Protein AF-A0AAW9ZY59-F1 (afdb_monomer_lite)

Organism: NCBI:txid453602

InterPro domains:
  IPR046696 Domain of unknown function DUF6566 [PF20204] (36-105)

pLDDT: mean 78.09, std 19.25, range [34.34, 97.38]

Radius of gyration: 25.87 Å; chains: 1; bounding box: 31×52×93 Å

Secondary structure (DSSP, 8-state):
-----------------HHHHHHHHHHHHT-EEEEEEEEETTEEEEEEEEESSTTSPEEE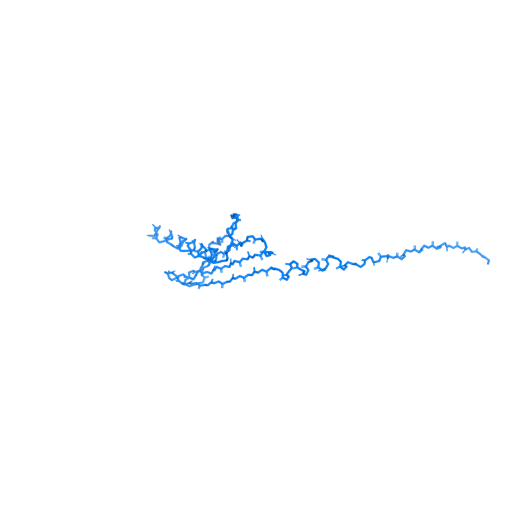EEEEEETTSPBPPPEEEEEEEESSHHHHHHHHHHHHHHHHHHHHH--

Structure (mmCIF, N/CA/C/O backbone):
data_AF-A0AAW9ZY59-F1
#
_entry.id   AF-A0AAW9ZY59-F1
#
loop_
_atom_site.group_PDB
_atom_site.id
_atom_site.type_symbol
_atom_site.label_atom_id
_atom_site.label_alt_id
_atom_site.label_comp_id
_atom_site.label_asym_id
_atom_site.label_entity_id
_atom_site.label_seq_id
_atom_site.pdbx_PDB_ins_code
_atom_site.Cartn_x
_atom_site.Cartn_y
_atom_site.Cartn_z
_atom_site.occupancy
_atom_site.B_iso_or_equiv
_atom_site.auth_seq_id
_atom_site.auth_comp_id
_atom_site.auth_asym_id
_atom_site.auth_atom_id
_atom_site.pdbx_PDB_model_num
ATOM 1 N N . MET A 1 1 ? 0.109 42.398 -70.282 1.00 34.34 1 MET A N 1
ATOM 2 C CA . MET A 1 1 ? 1.547 42.062 -70.372 1.00 34.34 1 MET A CA 1
ATOM 3 C C . MET A 1 1 ? 2.138 42.061 -68.968 1.00 34.34 1 MET A C 1
ATOM 5 O O . MET A 1 1 ? 1.945 43.038 -68.270 1.00 34.34 1 MET A O 1
ATOM 9 N N . LYS A 1 2 ? 2.764 40.934 -68.594 1.00 40.47 2 LYS A N 1
ATOM 10 C CA . LYS A 1 2 ? 3.682 40.638 -67.470 1.00 40.47 2 LYS A CA 1
ATOM 11 C C . LYS A 1 2 ? 3.607 41.459 -66.165 1.00 40.47 2 LYS A C 1
ATOM 13 O O . LYS A 1 2 ? 3.937 42.636 -66.153 1.00 40.47 2 LYS A O 1
ATOM 18 N N . SER A 1 3 ? 3.456 40.750 -65.042 1.00 36.22 3 SER A N 1
ATOM 19 C CA . SER A 1 3 ? 4.503 40.689 -64.004 1.00 36.22 3 SER A CA 1
ATOM 20 C C . SER A 1 3 ? 4.359 39.417 -63.167 1.00 36.22 3 SER A C 1
ATOM 22 O O . SER A 1 3 ? 3.270 39.059 -62.730 1.00 36.22 3 SER A O 1
ATOM 24 N N . ALA A 1 4 ? 5.478 38.705 -63.049 1.00 48.59 4 ALA A N 1
ATOM 25 C CA . ALA A 1 4 ? 5.642 37.427 -62.380 1.00 48.59 4 ALA A CA 1
ATOM 26 C C . ALA A 1 4 ? 5.895 37.628 -60.880 1.00 48.59 4 ALA A C 1
ATOM 28 O O . ALA A 1 4 ? 6.613 38.550 -60.501 1.00 48.59 4 ALA A O 1
ATOM 29 N N . LEU A 1 5 ? 5.372 36.726 -60.050 1.00 42.25 5 LEU A N 1
ATOM 30 C CA . LEU A 1 5 ? 5.778 36.577 -58.655 1.00 42.25 5 LEU A CA 1
ATOM 31 C C . LEU A 1 5 ? 6.026 35.099 -58.364 1.00 42.25 5 LEU A C 1
ATOM 33 O O . LEU A 1 5 ? 5.301 34.215 -58.818 1.00 42.25 5 LEU A O 1
ATOM 37 N N . LEU A 1 6 ? 7.156 34.889 -57.701 1.00 38.50 6 LEU A N 1
ATOM 38 C CA . LEU A 1 6 ? 7.926 33.664 -57.637 1.00 38.50 6 LEU A CA 1
ATOM 39 C C . LEU A 1 6 ? 7.275 32.568 -56.790 1.00 38.50 6 LEU A C 1
ATOM 41 O O . LEU A 1 6 ? 6.566 32.815 -55.818 1.00 38.50 6 LEU A O 1
ATOM 45 N N . GLN A 1 7 ? 7.650 31.343 -57.152 1.00 47.19 7 GLN A N 1
ATOM 46 C CA . GLN A 1 7 ? 7.558 30.121 -56.366 1.00 47.19 7 GLN A CA 1
ATOM 47 C C . GLN A 1 7 ? 8.020 30.321 -54.912 1.00 47.19 7 GLN A C 1
ATOM 49 O O . GLN A 1 7 ? 9.104 30.844 -54.660 1.00 47.19 7 GLN A O 1
ATOM 54 N N . SER A 1 8 ? 7.275 29.758 -53.962 1.00 35.56 8 SER A N 1
ATOM 55 C CA . SER A 1 8 ? 7.872 29.254 -52.725 1.00 35.56 8 SER A CA 1
ATOM 56 C C . SER A 1 8 ? 7.196 27.949 -52.333 1.00 35.56 8 SER A C 1
ATOM 58 O O . SER A 1 8 ? 6.163 27.903 -51.669 1.00 35.56 8 SER A O 1
ATOM 60 N N . SER A 1 9 ? 7.792 26.864 -52.813 1.00 51.44 9 SER A N 1
ATOM 61 C CA . SER A 1 9 ? 7.542 25.513 -52.342 1.00 51.44 9 SER A CA 1
ATOM 62 C C . SER A 1 9 ? 8.073 25.388 -50.915 1.00 51.44 9 SER A C 1
ATOM 64 O O . SER A 1 9 ? 9.281 25.439 -50.693 1.00 51.44 9 SER A O 1
ATOM 66 N N . ARG A 1 10 ? 7.192 25.153 -49.945 1.00 44.25 10 ARG A N 1
ATOM 67 C CA . ARG A 1 10 ? 7.565 24.50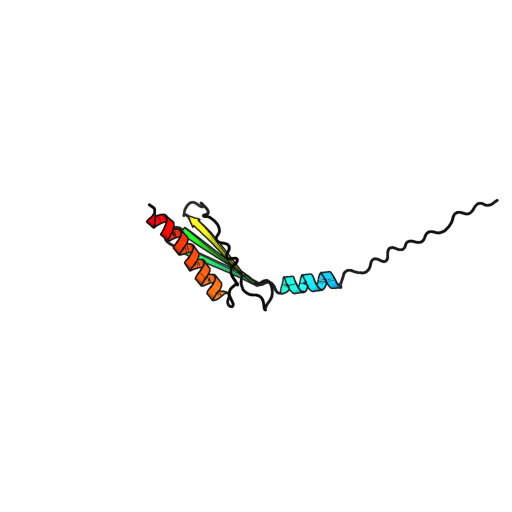7 -48.681 1.00 44.25 10 ARG A CA 1
ATOM 68 C C . ARG A 1 10 ? 6.627 23.337 -48.444 1.00 44.25 10 ARG A C 1
ATOM 70 O O . ARG A 1 10 ? 5.645 23.431 -47.719 1.00 44.25 10 ARG A O 1
ATOM 77 N N . GLY A 1 11 ? 6.958 22.222 -49.093 1.00 39.41 11 GLY A N 1
ATOM 78 C CA . GLY A 1 11 ? 6.520 20.914 -48.634 1.00 39.41 11 GLY A CA 1
ATOM 79 C C . GLY A 1 11 ? 7.105 20.694 -47.244 1.00 39.41 11 GLY A C 1
ATOM 80 O O . GLY A 1 11 ? 8.316 20.548 -47.091 1.00 39.41 11 GLY A O 1
ATOM 81 N N . VAL A 1 12 ? 6.247 20.733 -46.228 1.00 45.72 12 VAL A N 1
ATOM 82 C CA . VAL A 1 12 ? 6.581 20.264 -44.887 1.00 45.72 12 VAL A CA 1
ATOM 83 C C . VAL A 1 12 ? 6.792 18.760 -45.014 1.00 45.72 12 VAL A C 1
ATOM 85 O O . VAL A 1 12 ? 5.838 17.995 -45.133 1.00 45.72 12 VAL A O 1
ATOM 88 N N . LEU A 1 13 ? 8.058 18.343 -45.049 1.00 39.34 13 LEU A N 1
ATOM 89 C CA . LEU A 1 13 ? 8.457 16.958 -44.837 1.00 39.34 13 LEU A CA 1
ATOM 90 C C . LEU A 1 13 ? 8.032 16.582 -43.415 1.00 39.34 13 LEU A C 1
ATOM 92 O O . LEU A 1 13 ? 8.763 16.787 -42.448 1.00 39.34 13 LEU A O 1
ATOM 96 N N . ALA A 1 14 ? 6.810 16.071 -43.290 1.00 46.66 14 ALA A N 1
ATOM 97 C CA . ALA A 1 14 ? 6.368 15.345 -42.118 1.00 46.66 14 ALA A CA 1
ATOM 98 C C . ALA A 1 14 ? 7.208 14.066 -42.041 1.00 46.66 14 ALA A C 1
ATOM 100 O O . ALA A 1 14 ? 6.897 13.051 -42.661 1.00 46.66 14 ALA A O 1
ATOM 101 N N . VAL A 1 15 ? 8.324 14.144 -41.318 1.00 52.59 15 VAL A N 1
ATOM 102 C CA . VAL A 1 15 ? 9.093 12.969 -40.919 1.00 52.59 15 VAL A CA 1
ATOM 103 C C . VAL A 1 15 ? 8.162 12.113 -40.050 1.00 52.59 15 VAL A C 1
ATOM 105 O O . VAL A 1 15 ? 7.655 12.611 -39.042 1.00 52.59 15 VAL A O 1
ATOM 108 N N . PRO A 1 16 ? 7.865 10.856 -40.413 1.00 45.50 16 PRO A N 1
ATOM 109 C CA . PRO A 1 16 ? 6.938 10.054 -39.632 1.00 45.50 16 PRO A CA 1
ATOM 110 C C . PRO A 1 16 ? 7.588 9.638 -38.302 1.00 45.50 16 PRO A C 1
ATOM 112 O O . PRO A 1 16 ? 8.521 8.836 -38.278 1.00 45.50 16 PRO A O 1
ATOM 115 N N . SER A 1 17 ? 7.052 10.149 -37.186 1.00 54.12 17 SER A N 1
ATOM 116 C CA . SER A 1 17 ? 7.362 9.800 -35.782 1.00 54.12 17 SER A CA 1
ATOM 117 C C . SER A 1 17 ? 7.010 8.349 -35.407 1.00 54.12 17 SER A C 1
ATOM 119 O O . SER A 1 17 ? 6.349 8.090 -34.405 1.00 54.12 17 SER A O 1
ATOM 121 N N . LYS A 1 18 ? 7.413 7.360 -36.209 1.00 53.94 18 LYS A N 1
ATOM 122 C CA . LYS A 1 18 ? 7.161 5.936 -35.922 1.00 53.94 18 LYS A CA 1
ATOM 123 C C . LYS A 1 18 ? 8.103 5.387 -34.843 1.00 53.94 18 LYS A C 1
ATOM 125 O O . LYS A 1 18 ? 7.712 4.502 -34.089 1.00 53.94 18 LYS A O 1
ATOM 130 N N . LEU A 1 19 ? 9.316 5.935 -34.733 1.00 54.12 19 LEU A N 1
ATOM 131 C CA . LEU A 1 19 ? 10.352 5.433 -33.823 1.00 54.12 19 LEU A CA 1
ATOM 132 C C . LEU A 1 19 ? 10.077 5.784 -32.347 1.00 54.12 19 LEU A C 1
ATOM 134 O O . LEU A 1 19 ? 10.304 4.969 -31.455 1.00 54.12 19 LEU A O 1
ATOM 138 N N . THR A 1 20 ? 9.556 6.983 -32.081 1.00 56.28 20 THR A N 1
ATOM 139 C CA . THR A 1 20 ? 9.212 7.452 -30.728 1.00 56.28 20 THR A CA 1
ATOM 140 C C . THR A 1 20 ? 7.954 6.776 -30.189 1.00 56.28 20 THR A C 1
ATOM 142 O O . THR A 1 20 ? 7.884 6.467 -29.000 1.00 56.28 20 THR A O 1
ATOM 145 N N . ASP A 1 21 ? 6.986 6.495 -31.063 1.00 59.78 21 ASP A N 1
ATOM 146 C CA . ASP A 1 21 ? 5.737 5.820 -30.709 1.00 59.78 21 ASP A CA 1
ATOM 147 C C . ASP A 1 21 ? 5.974 4.346 -30.342 1.00 59.78 21 ASP A C 1
ATOM 149 O O . ASP A 1 21 ? 5.520 3.892 -29.293 1.00 59.78 21 ASP A O 1
ATOM 153 N N . ALA A 1 22 ? 6.794 3.631 -31.124 1.00 58.88 22 ALA A N 1
ATOM 154 C CA . ALA A 1 22 ? 7.154 2.242 -30.845 1.00 58.88 22 ALA A CA 1
ATOM 155 C C . ALA A 1 22 ? 7.917 2.091 -29.520 1.00 58.88 22 ALA A C 1
ATOM 157 O O . ALA A 1 22 ? 7.557 1.248 -28.707 1.00 58.88 22 ALA A O 1
ATOM 158 N N . ARG A 1 23 ? 8.915 2.946 -29.250 1.00 57.41 23 ARG A N 1
ATOM 159 C CA . ARG A 1 23 ? 9.691 2.905 -27.995 1.00 57.41 23 ARG A CA 1
ATOM 160 C C . ARG A 1 23 ? 8.846 3.254 -26.768 1.00 57.41 23 ARG A C 1
ATOM 162 O O . ARG A 1 23 ? 9.040 2.685 -25.698 1.00 57.41 23 ARG A O 1
ATOM 169 N N . THR A 1 24 ? 7.905 4.185 -26.920 1.00 61.12 24 THR A N 1
ATOM 170 C CA . THR A 1 24 ? 6.961 4.544 -25.852 1.00 61.12 24 THR A CA 1
ATOM 171 C C . THR A 1 24 ? 5.975 3.409 -25.599 1.00 61.12 24 THR A C 1
ATOM 173 O O . THR A 1 24 ? 5.733 3.071 -24.443 1.00 61.12 24 THR A O 1
ATOM 176 N N . ARG A 1 25 ? 5.460 2.772 -26.660 1.00 61.03 25 ARG A N 1
ATOM 177 C CA . ARG A 1 25 ? 4.631 1.564 -26.558 1.00 61.03 25 ARG A CA 1
ATOM 178 C C . ARG A 1 25 ? 5.373 0.423 -25.878 1.00 61.03 25 ARG A C 1
ATOM 180 O O . ARG A 1 25 ? 4.832 -0.142 -24.941 1.00 61.03 25 ARG A O 1
ATOM 187 N N . ASP A 1 26 ? 6.597 0.128 -26.293 1.00 60.78 26 ASP A N 1
ATOM 188 C CA . ASP A 1 26 ? 7.404 -0.970 -25.751 1.00 60.78 26 ASP A CA 1
ATOM 189 C C . ASP A 1 26 ? 7.694 -0.777 -24.251 1.00 60.78 26 ASP A C 1
ATOM 191 O O . ASP A 1 26 ? 7.500 -1.677 -23.429 1.00 60.78 26 ASP A O 1
ATOM 195 N N . ARG A 1 27 ? 8.004 0.465 -23.857 1.00 60.00 27 ARG A N 1
ATOM 196 C CA . ARG A 1 27 ? 8.154 0.854 -22.449 1.00 60.00 27 ARG A CA 1
ATOM 197 C C . ARG A 1 27 ? 6.841 0.757 -21.664 1.00 60.00 27 ARG A C 1
ATOM 199 O O . ARG A 1 27 ? 6.861 0.378 -20.498 1.00 60.00 27 ARG A O 1
ATOM 206 N N . LEU A 1 28 ? 5.703 1.090 -22.276 1.00 60.75 28 LEU A N 1
ATOM 207 C CA . LEU A 1 28 ? 4.388 0.969 -21.638 1.00 60.75 28 LEU A CA 1
ATOM 208 C C . LEU A 1 28 ? 3.982 -0.502 -21.453 1.00 60.75 28 LEU A C 1
ATOM 210 O O . LEU A 1 28 ? 3.479 -0.857 -20.392 1.00 60.75 28 LEU A O 1
ATOM 214 N N . MET A 1 29 ? 4.251 -1.353 -22.450 1.00 67.88 29 MET A N 1
ATOM 215 C CA . MET A 1 29 ? 3.981 -2.799 -22.415 1.00 67.88 29 MET A CA 1
ATOM 216 C C . MET A 1 29 ? 4.852 -3.541 -21.392 1.00 67.88 29 MET A C 1
ATOM 218 O O . MET A 1 29 ? 4.516 -4.645 -20.976 1.00 67.88 29 MET A O 1
ATOM 222 N N . SER A 1 30 ? 5.950 -2.920 -20.961 1.00 80.31 30 SER A N 1
ATOM 223 C CA . SER A 1 30 ? 6.889 -3.481 -19.990 1.00 80.31 30 SER A CA 1
ATOM 224 C C . SER A 1 30 ? 6.586 -3.114 -18.534 1.00 80.31 30 SER A C 1
ATOM 226 O O . SER A 1 30 ? 7.160 -3.713 -17.619 1.00 80.31 30 SER A O 1
ATOM 228 N N . ARG A 1 31 ? 5.702 -2.133 -18.294 1.00 87.50 31 ARG A N 1
ATOM 229 C CA . ARG A 1 31 ? 5.348 -1.711 -16.935 1.00 87.50 31 ARG A CA 1
ATOM 230 C C . ARG A 1 31 ? 4.540 -2.805 -16.247 1.00 87.50 31 ARG A C 1
ATOM 232 O O . ARG A 1 31 ? 3.544 -3.291 -16.774 1.00 87.50 31 ARG A O 1
ATOM 239 N N . GLN A 1 32 ? 4.931 -3.135 -15.024 1.00 92.12 32 GLN A N 1
ATOM 240 C CA . GLN A 1 32 ? 4.219 -4.083 -14.179 1.00 92.12 32 GLN A CA 1
ATOM 241 C C . GLN A 1 32 ? 3.725 -3.385 -12.918 1.00 92.12 32 GLN A C 1
ATOM 243 O O . GLN A 1 32 ? 4.396 -2.519 -12.366 1.00 92.12 32 GLN A O 1
ATOM 248 N N . SER A 1 33 ? 2.534 -3.762 -12.465 1.00 92.81 33 SER A N 1
ATOM 249 C CA . SER A 1 33 ? 1.958 -3.291 -11.209 1.00 92.81 33 SER A CA 1
ATOM 250 C C . SER A 1 33 ? 1.339 -4.466 -10.465 1.00 92.81 33 SER A C 1
ATOM 252 O O . SER A 1 33 ? 0.794 -5.384 -11.088 1.00 92.81 33 SER A O 1
ATOM 254 N N . ARG A 1 34 ? 1.447 -4.450 -9.138 1.00 95.38 34 ARG A N 1
ATOM 255 C CA . ARG A 1 34 ? 0.723 -5.343 -8.233 1.00 95.38 34 ARG A CA 1
ATOM 256 C C . ARG A 1 34 ? 0.080 -4.515 -7.134 1.00 95.38 34 ARG A C 1
ATOM 258 O O . ARG A 1 34 ? 0.565 -3.437 -6.788 1.00 95.38 34 ARG A O 1
ATOM 265 N N . PHE A 1 35 ? -1.035 -5.020 -6.634 1.00 95.31 35 PHE A N 1
ATOM 266 C CA . PHE A 1 35 ? -1.828 -4.361 -5.619 1.00 95.31 35 PHE A CA 1
ATOM 267 C C . PHE A 1 35 ? -2.327 -5.405 -4.633 1.00 95.31 35 PHE A C 1
ATOM 269 O O . PHE A 1 35 ? -2.925 -6.396 -5.049 1.00 95.31 35 PHE A O 1
ATOM 276 N N . GLU A 1 36 ? -2.091 -5.163 -3.350 1.00 97.38 36 GLU A N 1
ATOM 277 C CA . GLU A 1 36 ? -2.592 -6.003 -2.270 1.00 97.38 36 GLU A CA 1
ATOM 278 C C . GLU A 1 36 ? -3.195 -5.146 -1.162 1.00 97.38 36 GLU A C 1
ATOM 280 O O . GLU A 1 36 ? -2.884 -3.965 -1.000 1.00 97.38 36 GLU A O 1
ATOM 285 N N . THR A 1 37 ? -4.122 -5.730 -0.412 1.00 96.12 37 THR A N 1
ATOM 286 C CA . THR A 1 37 ? -4.822 -5.051 0.677 1.00 96.12 37 THR A CA 1
ATOM 287 C C . THR A 1 37 ? -4.948 -5.989 1.861 1.00 96.12 37 THR A C 1
ATOM 289 O O . THR A 1 37 ? -5.169 -7.185 1.686 1.00 96.12 37 THR A O 1
ATOM 292 N N . THR A 1 38 ? -4.809 -5.443 3.064 1.00 95.62 38 THR A N 1
ATOM 293 C CA . THR A 1 38 ? -5.054 -6.167 4.311 1.00 95.62 38 THR A CA 1
ATOM 294 C C . THR A 1 38 ? -5.718 -5.259 5.336 1.00 95.62 38 THR A C 1
ATOM 296 O O . THR A 1 38 ? -5.690 -4.035 5.203 1.00 95.62 38 THR A O 1
ATOM 299 N N . THR A 1 39 ? -6.291 -5.853 6.376 1.00 94.69 39 THR A N 1
ATOM 300 C CA . THR A 1 39 ? -6.874 -5.130 7.509 1.00 94.69 39 THR A CA 1
ATOM 301 C C . THR A 1 39 ? -6.040 -5.385 8.762 1.00 94.69 39 THR A C 1
ATOM 303 O O . THR A 1 39 ? -5.648 -6.518 9.035 1.00 94.69 39 THR A O 1
ATOM 306 N N . TYR A 1 40 ? -5.766 -4.338 9.538 1.00 94.88 40 TYR A N 1
ATOM 307 C CA . TYR A 1 40 ? -5.037 -4.408 10.802 1.00 94.88 40 TYR A CA 1
ATOM 308 C C . TYR A 1 40 ? -5.563 -3.357 11.784 1.00 94.88 40 TYR A C 1
ATOM 310 O O . TYR A 1 40 ? -5.569 -2.176 11.456 1.00 94.88 40 TYR A O 1
ATOM 318 N N . ARG A 1 41 ? -5.989 -3.784 12.985 1.00 92.00 41 ARG A N 1
ATOM 319 C CA . ARG A 1 41 ? -6.517 -2.916 14.062 1.00 92.00 41 ARG A CA 1
ATOM 320 C C . ARG A 1 41 ? -7.503 -1.862 13.556 1.00 92.00 41 ARG A C 1
ATOM 322 O O . ARG A 1 41 ? -7.274 -0.671 13.739 1.00 92.00 41 ARG A O 1
ATOM 329 N N . ASP A 1 42 ? -8.551 -2.294 12.860 1.00 90.81 42 ASP A N 1
ATOM 330 C CA . ASP A 1 42 ? -9.573 -1.386 12.325 1.00 90.81 42 ASP A CA 1
ATOM 331 C C . ASP A 1 42 ? -9.040 -0.355 11.316 1.00 90.81 42 ASP A C 1
ATOM 333 O O . ASP A 1 42 ? -9.613 0.714 11.113 1.00 90.81 42 ASP A O 1
ATOM 337 N N . HIS A 1 43 ? -7.938 -0.687 10.646 1.00 92.31 43 HIS A N 1
ATOM 338 C CA . HIS A 1 43 ? -7.417 0.063 9.515 1.00 92.31 43 HIS A CA 1
ATOM 339 C C . HIS A 1 43 ? -7.256 -0.854 8.311 1.00 92.31 43 HIS A C 1
ATOM 341 O O . HIS A 1 43 ? -6.848 -2.007 8.430 1.00 92.31 43 HIS A O 1
ATOM 347 N N . GLU A 1 44 ? -7.535 -0.329 7.129 1.00 95.12 44 GLU A N 1
ATOM 348 C CA . GLU A 1 44 ? -7.193 -0.957 5.865 1.00 95.12 44 GLU A CA 1
ATOM 349 C C . GLU A 1 44 ? -5.833 -0.433 5.395 1.00 95.12 44 GLU A C 1
ATOM 351 O O . GLU A 1 44 ? -5.604 0.775 5.331 1.00 95.12 44 GLU A O 1
ATOM 356 N N . ILE A 1 45 ? -4.928 -1.343 5.049 1.00 95.19 45 ILE A N 1
ATOM 357 C CA . ILE A 1 45 ? -3.625 -1.039 4.462 1.00 95.19 45 ILE A CA 1
ATOM 358 C C . ILE A 1 45 ? -3.669 -1.499 3.012 1.00 95.19 45 ILE A C 1
ATOM 360 O O . ILE A 1 45 ? -3.820 -2.690 2.737 1.00 95.19 45 ILE A O 1
ATOM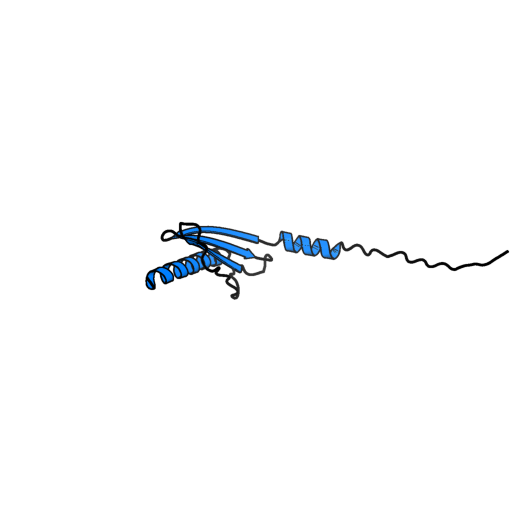 364 N N . ARG A 1 46 ? -3.505 -0.560 2.085 1.00 95.81 46 ARG A N 1
ATOM 365 C CA . ARG A 1 46 ? -3.411 -0.807 0.648 1.00 95.81 46 ARG A CA 1
ATOM 366 C C . ARG A 1 46 ? -1.975 -0.610 0.205 1.00 95.81 46 ARG A C 1
ATOM 368 O O . ARG A 1 46 ? -1.413 0.468 0.387 1.00 95.81 46 ARG A O 1
ATOM 375 N N . VAL A 1 47 ? -1.401 -1.634 -0.408 1.00 95.69 47 VAL A N 1
ATOM 376 C CA . VAL A 1 47 ? -0.037 -1.605 -0.918 1.00 95.69 47 VAL A CA 1
ATOM 377 C C . VAL A 1 47 ? -0.071 -1.715 -2.429 1.00 95.69 47 VAL A C 1
ATOM 379 O O . VAL A 1 47 ? -0.595 -2.677 -2.990 1.00 95.69 47 VAL A O 1
ATOM 382 N N . ARG A 1 48 ? 0.513 -0.725 -3.098 1.00 95.50 48 ARG A N 1
ATOM 383 C CA . ARG A 1 48 ? 0.725 -0.731 -4.539 1.00 95.50 48 ARG A CA 1
ATOM 384 C C . ARG A 1 48 ? 2.213 -0.781 -4.806 1.00 95.50 48 ARG A C 1
ATOM 386 O O . ARG A 1 48 ? 2.960 0.048 -4.297 1.00 95.50 48 ARG A O 1
ATOM 393 N N . VAL A 1 49 ? 2.618 -1.712 -5.657 1.00 94.56 49 VAL A N 1
ATOM 394 C CA . VAL A 1 49 ? 3.992 -1.779 -6.141 1.00 94.56 49 VAL A CA 1
ATOM 395 C C . VAL A 1 49 ? 4.016 -1.687 -7.653 1.00 94.56 49 VAL A C 1
ATOM 397 O O . VAL A 1 49 ? 3.135 -2.211 -8.346 1.00 94.56 49 VAL A O 1
ATOM 400 N N . GLU A 1 50 ? 5.007 -0.979 -8.172 1.00 93.19 50 GLU A N 1
ATOM 401 C CA . GLU A 1 50 ? 5.174 -0.760 -9.601 1.00 93.19 50 GLU A CA 1
ATOM 402 C C . GLU A 1 50 ? 6.607 -1.005 -10.033 1.00 93.19 50 GLU A C 1
ATOM 404 O O . GLU A 1 50 ? 7.550 -0.665 -9.337 1.00 93.19 50 GLU A O 1
ATOM 409 N N . ARG A 1 51 ? 6.773 -1.530 -11.239 1.00 91.62 51 ARG A N 1
ATOM 410 C CA . ARG A 1 51 ? 8.064 -1.664 -11.894 1.00 91.62 51 ARG A CA 1
ATOM 411 C C . ARG A 1 51 ? 7.956 -1.118 -13.309 1.00 91.62 51 ARG A C 1
ATOM 413 O O . ARG A 1 51 ? 7.109 -1.552 -14.086 1.00 91.62 51 ARG A O 1
ATOM 420 N N . ALA A 1 52 ? 8.797 -0.143 -13.644 1.00 88.00 52 ALA A N 1
ATOM 421 C CA . ALA A 1 52 ? 8.696 0.593 -14.906 1.00 88.00 52 ALA A CA 1
ATOM 422 C C . ALA A 1 52 ? 9.235 -0.173 -16.133 1.00 88.00 52 ALA A C 1
ATOM 424 O O . ALA A 1 52 ? 8.859 0.168 -17.253 1.00 88.00 52 ALA A O 1
ATOM 425 N N . ALA A 1 53 ? 10.109 -1.161 -15.926 1.00 87.06 53 ALA A N 1
ATOM 426 C CA . ALA A 1 53 ? 10.725 -2.010 -16.951 1.00 87.06 53 ALA A CA 1
ATOM 427 C C . ALA A 1 53 ? 11.181 -3.346 -16.323 1.00 87.06 53 ALA A C 1
ATOM 429 O O . ALA A 1 53 ? 11.338 -3.393 -15.105 1.00 87.06 53 ALA A O 1
ATOM 430 N N . PRO A 1 54 ? 11.401 -4.435 -17.082 1.00 84.38 54 PRO A N 1
ATOM 431 C CA . PRO A 1 54 ? 11.623 -5.772 -16.517 1.00 84.38 54 PRO A CA 1
ATOM 432 C C . PRO A 1 54 ? 12.904 -5.902 -15.678 1.00 84.38 54 PRO A C 1
ATOM 434 O O . PRO A 1 54 ? 12.993 -6.801 -14.849 1.00 84.38 54 PRO A O 1
ATOM 437 N N . ASP A 1 55 ? 13.861 -5.006 -15.891 1.00 86.12 55 ASP A N 1
ATOM 438 C CA . ASP A 1 55 ? 15.160 -4.885 -15.224 1.00 86.12 55 ASP A CA 1
ATOM 439 C C . ASP A 1 55 ? 15.199 -3.778 -14.153 1.00 86.12 55 ASP A C 1
ATOM 441 O O . ASP A 1 55 ? 16.207 -3.610 -13.473 1.00 86.12 55 ASP A O 1
ATOM 445 N N . ALA A 1 56 ? 14.113 -3.016 -13.987 1.00 88.38 56 ALA A N 1
ATOM 446 C CA . ALA A 1 56 ? 14.009 -1.994 -12.953 1.00 88.38 56 ALA A CA 1
ATOM 447 C C . ALA A 1 56 ? 13.589 -2.596 -11.604 1.00 88.38 56 ALA A C 1
ATOM 449 O O . ALA A 1 56 ? 12.879 -3.600 -11.547 1.00 88.38 56 ALA A O 1
ATOM 450 N N . ASN A 1 57 ? 13.943 -1.926 -10.512 1.00 91.81 57 ASN A N 1
ATOM 451 C CA . ASN A 1 57 ? 13.436 -2.286 -9.192 1.00 91.81 57 ASN A CA 1
ATOM 452 C C . ASN A 1 57 ? 11.953 -1.913 -9.040 1.00 91.81 57 ASN A C 1
ATOM 454 O O . ASN A 1 57 ? 11.438 -1.006 -9.706 1.00 91.81 57 ASN A O 1
ATOM 458 N N . TRP A 1 58 ? 11.271 -2.614 -8.139 1.00 92.62 58 TRP A N 1
ATOM 459 C CA . TRP A 1 58 ? 9.912 -2.303 -7.725 1.00 92.62 58 TRP A CA 1
ATOM 460 C C . TRP A 1 58 ? 9.902 -1.097 -6.786 1.00 92.62 58 TRP A C 1
ATOM 462 O O . TRP A 1 58 ? 10.637 -1.051 -5.800 1.00 92.62 58 TRP A O 1
ATOM 472 N N . THR A 1 59 ? 9.045 -0.126 -7.076 1.00 91.94 59 THR A N 1
ATOM 473 C CA . THR A 1 59 ? 8.721 0.999 -6.200 1.00 91.94 59 THR A CA 1
ATOM 474 C C . THR A 1 59 ? 7.453 0.698 -5.415 1.00 91.94 59 THR A C 1
ATOM 476 O O . THR A 1 59 ? 6.624 -0.103 -5.850 1.00 91.94 59 THR A O 1
ATOM 479 N N . LEU A 1 60 ? 7.304 1.336 -4.256 1.00 92.19 60 LEU A N 1
ATOM 480 C CA . LEU A 1 60 ? 6.271 1.034 -3.271 1.00 92.19 60 LEU A CA 1
ATOM 481 C C . LEU A 1 60 ? 5.482 2.297 -2.903 1.00 92.19 60 LEU A C 1
ATOM 483 O O . LEU A 1 60 ? 6.056 3.340 -2.596 1.00 92.19 60 LEU A O 1
ATOM 487 N N . GLN A 1 61 ? 4.159 2.165 -2.874 1.00 93.81 61 GLN A N 1
ATOM 488 C CA . GLN A 1 61 ? 3.237 3.122 -2.273 1.00 93.81 61 GLN A CA 1
ATOM 489 C C . GLN A 1 61 ? 2.339 2.404 -1.269 1.00 93.81 61 GLN A C 1
ATOM 491 O O . GLN A 1 61 ? 1.767 1.354 -1.577 1.00 93.81 61 GLN A O 1
ATOM 496 N N . VAL A 1 62 ? 2.178 2.995 -0.089 1.00 94.19 62 VAL A N 1
ATOM 497 C CA . VAL A 1 62 ? 1.270 2.506 0.951 1.00 94.19 62 VAL A CA 1
ATOM 498 C C . VAL A 1 62 ? 0.260 3.587 1.288 1.00 94.19 62 VAL A C 1
ATOM 500 O O . VAL A 1 62 ? 0.614 4.702 1.679 1.00 94.19 62 VAL A O 1
ATOM 503 N N . ASP A 1 63 ? -1.011 3.231 1.165 1.00 93.88 63 ASP A N 1
ATOM 504 C CA . ASP A 1 63 ? -2.134 4.022 1.638 1.00 93.88 63 ASP A CA 1
ATOM 505 C C . ASP A 1 63 ? -2.767 3.310 2.839 1.00 93.88 63 ASP A C 1
ATOM 507 O O . ASP A 1 63 ? -3.091 2.125 2.764 1.00 93.88 63 ASP A O 1
ATOM 511 N N . VAL A 1 64 ? -2.955 4.028 3.946 1.00 92.94 64 VAL A N 1
ATOM 512 C CA . VAL A 1 64 ? -3.616 3.507 5.151 1.00 92.94 64 VAL A CA 1
ATOM 513 C C . VAL A 1 64 ? -4.907 4.281 5.391 1.00 92.94 64 VAL A C 1
ATOM 515 O O . VAL A 1 64 ? -4.916 5.512 5.333 1.00 92.94 64 VAL A O 1
ATOM 518 N N . TYR A 1 65 ? -5.993 3.568 5.670 1.00 92.25 65 TYR A N 1
ATOM 519 C CA . TYR A 1 65 ? -7.315 4.130 5.936 1.00 92.25 65 TYR A CA 1
ATOM 520 C C . TYR A 1 65 ? -7.831 3.622 7.277 1.00 92.25 65 TYR A C 1
ATOM 522 O O . TYR A 1 65 ? -7.845 2.417 7.500 1.00 92.25 65 TYR A O 1
ATOM 530 N N . ALA A 1 66 ? -8.291 4.512 8.153 1.00 86.75 66 ALA A N 1
ATOM 531 C CA . ALA A 1 66 ? -9.047 4.106 9.338 1.00 86.75 66 ALA A CA 1
ATOM 532 C C . ALA A 1 66 ? -10.457 3.627 8.945 1.00 86.75 66 ALA A C 1
ATOM 534 O O . ALA A 1 66 ? -11.028 4.118 7.961 1.00 86.75 66 ALA A O 1
ATOM 535 N N . LEU A 1 67 ? -11.052 2.713 9.721 1.00 72.62 67 LEU A N 1
ATOM 536 C CA . LEU A 1 67 ? -12.485 2.408 9.645 1.00 72.62 67 LEU A CA 1
ATOM 537 C C . LEU A 1 67 ? -13.270 3.711 9.877 1.00 72.62 67 LEU A C 1
ATOM 539 O O . LEU A 1 67 ? -13.246 4.291 10.957 1.00 72.62 67 LEU A O 1
ATOM 543 N N . GLY A 1 68 ? -13.907 4.215 8.819 1.00 72.12 68 GLY A N 1
ATOM 544 C CA . GLY A 1 68 ? -14.449 5.580 8.747 1.00 72.12 68 GLY A CA 1
ATOM 545 C C . GLY A 1 68 ? -13.978 6.358 7.513 1.00 72.12 68 GLY A C 1
ATOM 546 O O . GLY A 1 68 ? -14.514 7.418 7.209 1.00 72.12 68 GLY A O 1
ATOM 547 N N . GLY A 1 69 ? -13.011 5.816 6.764 1.00 79.06 69 GLY A N 1
ATOM 548 C CA . GLY A 1 69 ? -12.577 6.341 5.466 1.00 79.06 69 GLY A CA 1
ATOM 549 C C . GLY A 1 69 ? -11.551 7.471 5.551 1.00 79.06 69 GLY A C 1
ATOM 550 O O . GLY A 1 69 ? -11.129 7.990 4.515 1.00 79.06 69 GLY A O 1
ATOM 551 N N . GLN A 1 70 ? -11.108 7.839 6.756 1.00 84.56 70 GLN A N 1
ATOM 552 C CA . GLN A 1 70 ? -10.049 8.825 6.925 1.00 84.56 70 GLN A CA 1
ATOM 553 C C . GLN A 1 70 ? -8.712 8.230 6.478 1.00 84.56 70 GLN A C 1
ATOM 555 O O . GLN A 1 70 ? -8.210 7.262 7.053 1.00 84.56 70 GLN A O 1
ATOM 560 N N . ARG A 1 71 ? -8.144 8.824 5.428 1.00 82.06 71 ARG A N 1
ATOM 561 C CA . ARG A 1 71 ? -6.850 8.438 4.872 1.00 82.06 71 ARG A CA 1
ATOM 562 C C . ARG A 1 71 ? -5.714 9.065 5.676 1.00 82.06 71 ARG A C 1
ATOM 564 O O . ARG A 1 71 ? -5.681 10.280 5.85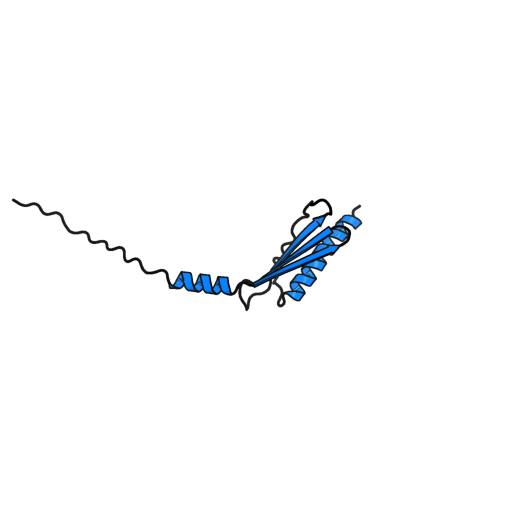7 1.00 82.06 71 ARG A O 1
ATOM 571 N N . GLN A 1 72 ? -4.773 8.232 6.096 1.00 83.75 72 GLN A N 1
ATOM 572 C CA . GLN A 1 72 ? -3.531 8.637 6.747 1.00 83.75 72 GLN A CA 1
ATOM 573 C C . GLN A 1 72 ? -2.509 9.160 5.720 1.00 83.75 72 GLN A C 1
ATOM 575 O O . GLN A 1 72 ? -2.686 8.947 4.513 1.00 83.75 72 GLN A O 1
ATOM 580 N N . PRO A 1 73 ? -1.434 9.847 6.156 1.00 83.25 73 PRO A N 1
ATOM 581 C CA . PRO A 1 73 ? -0.354 10.249 5.262 1.00 83.25 73 PRO A CA 1
ATOM 582 C C . PRO A 1 73 ? 0.150 9.069 4.427 1.00 83.25 73 PRO A C 1
ATOM 584 O O . PRO A 1 73 ? 0.379 7.975 4.946 1.00 83.25 73 PRO A O 1
ATOM 587 N N . ARG A 1 74 ? 0.302 9.296 3.119 1.00 85.88 74 ARG A N 1
ATOM 588 C CA . ARG A 1 74 ? 0.845 8.286 2.208 1.00 85.88 74 ARG A CA 1
ATOM 589 C C . ARG A 1 74 ? 2.295 8.020 2.559 1.00 85.88 74 ARG A C 1
ATOM 591 O O . ARG A 1 74 ? 3.060 8.961 2.757 1.00 85.88 74 ARG A O 1
ATOM 598 N N . ILE A 1 75 ? 2.668 6.750 2.542 1.00 86.00 75 ILE A N 1
ATOM 599 C CA . ILE A 1 75 ? 4.069 6.355 2.561 1.00 86.00 75 ILE A CA 1
ATOM 600 C C . ILE A 1 75 ? 4.450 6.060 1.114 1.00 86.00 75 ILE A C 1
ATOM 602 O O . ILE A 1 75 ? 4.022 5.060 0.539 1.00 86.00 75 ILE A O 1
ATOM 606 N N . ASP A 1 76 ? 5.217 6.967 0.521 1.00 82.25 76 ASP A N 1
ATOM 607 C CA . ASP A 1 76 ? 5.895 6.741 -0.750 1.00 82.25 76 ASP A CA 1
ATOM 608 C C . ASP A 1 76 ? 7.336 6.344 -0.424 1.00 82.25 76 ASP A C 1
ATOM 610 O O . ASP A 1 76 ? 8.101 7.154 0.103 1.00 82.25 76 ASP A O 1
ATOM 614 N N . ASP A 1 77 ? 7.712 5.0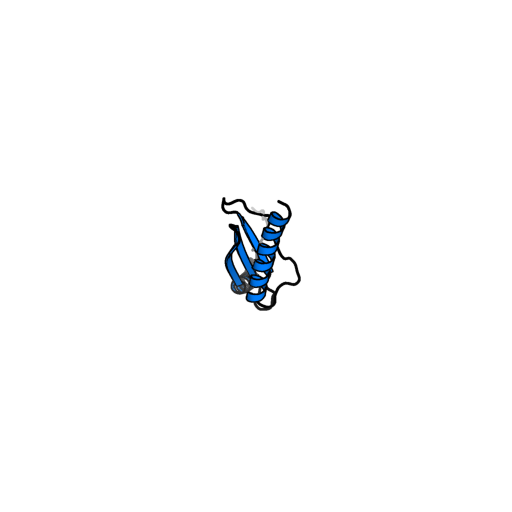96 -0.696 1.00 69.50 77 ASP A N 1
ATOM 615 C CA . ASP A 1 77 ? 9.105 4.688 -0.539 1.00 69.50 77 ASP A CA 1
ATOM 616 C C . ASP A 1 77 ? 9.875 5.063 -1.811 1.00 69.50 77 ASP A C 1
ATOM 618 O O . ASP A 1 77 ? 9.693 4.466 -2.876 1.00 69.50 77 ASP A O 1
ATOM 622 N N . GLN A 1 78 ? 10.707 6.101 -1.695 1.00 63.78 78 GLN A N 1
ATOM 623 C CA . GLN A 1 78 ? 11.661 6.535 -2.724 1.00 63.78 78 GLN A CA 1
ATOM 624 C C . GLN A 1 78 ? 13.063 5.933 -2.514 1.00 63.78 78 GLN A C 1
ATOM 626 O O . GLN A 1 78 ? 14.033 6.426 -3.089 1.00 63.78 78 GLN A O 1
ATOM 631 N N . GLY A 1 79 ? 13.192 4.902 -1.670 1.00 67.19 79 GLY A N 1
ATOM 632 C CA . GLY A 1 79 ? 14.433 4.159 -1.468 1.00 67.19 79 GLY A CA 1
ATOM 633 C C . GLY A 1 79 ? 14.942 3.451 -2.736 1.00 67.19 79 GLY A C 1
ATOM 634 O O . GLY A 1 79 ? 14.356 3.588 -3.811 1.00 67.19 79 GLY A O 1
ATOM 635 N N . PRO A 1 80 ? 16.026 2.654 -2.638 1.00 66.31 80 PRO A N 1
ATOM 636 C CA . PRO A 1 80 ? 16.680 2.014 -3.791 1.00 66.31 80 PRO A CA 1
ATOM 637 C C . PRO A 1 80 ? 15.789 1.042 -4.596 1.00 66.31 80 PRO A C 1
ATOM 639 O O . PRO A 1 80 ? 16.224 0.522 -5.624 1.00 66.31 80 PRO A O 1
ATOM 642 N N . GLY A 1 81 ? 14.537 0.836 -4.181 1.00 82.62 81 GLY A N 1
ATOM 643 C CA . GLY A 1 81 ? 13.585 -0.085 -4.783 1.00 82.62 81 GLY A CA 1
ATOM 644 C C . GLY A 1 81 ? 13.870 -1.534 -4.391 1.00 82.62 81 GLY A C 1
ATOM 645 O O . GLY A 1 81 ? 14.917 -1.858 -3.836 1.00 82.62 81 GLY A O 1
ATOM 646 N N . TRP A 1 82 ? 12.912 -2.407 -4.677 1.00 90.62 82 TRP A N 1
ATOM 647 C CA . TRP A 1 82 ? 12.923 -3.812 -4.275 1.00 90.62 82 TRP A CA 1
ATOM 648 C C . TRP A 1 82 ? 13.162 -4.721 -5.481 1.00 90.62 82 TRP A C 1
ATOM 650 O O . TRP A 1 82 ? 12.609 -4.484 -6.555 1.00 90.62 82 TRP A O 1
ATOM 660 N N . GLU A 1 83 ? 13.961 -5.773 -5.318 1.00 90.69 83 GLU A N 1
ATOM 661 C CA . GLU A 1 83 ? 14.247 -6.726 -6.400 1.00 90.69 83 GLU A CA 1
ATOM 662 C C . GLU A 1 83 ? 13.000 -7.548 -6.769 1.00 90.69 83 GLU A C 1
ATOM 664 O O . GLU A 1 83 ? 12.684 -7.741 -7.948 1.00 90.69 83 GLU A O 1
ATOM 669 N N . THR A 1 84 ? 12.232 -7.968 -5.759 1.00 92.62 84 THR A N 1
ATOM 670 C CA . THR A 1 84 ? 10.992 -8.731 -5.931 1.00 92.62 84 THR A CA 1
ATOM 671 C C . THR A 1 84 ? 9.770 -7.905 -5.534 1.00 92.62 84 THR A C 1
ATOM 673 O O . THR A 1 84 ? 9.833 -7.025 -4.671 1.00 92.62 84 THR A O 1
ATOM 676 N N . TYR A 1 85 ? 8.619 -8.195 -6.151 1.00 92.81 85 TYR A N 1
ATOM 677 C CA . TYR A 1 85 ? 7.375 -7.535 -5.750 1.00 92.81 85 TYR A CA 1
ATOM 678 C C . TYR A 1 85 ? 6.906 -8.027 -4.376 1.00 92.81 85 TYR A C 1
ATOM 680 O O . TYR A 1 85 ? 6.271 -7.268 -3.654 1.00 92.81 85 TYR A O 1
ATOM 688 N N . GLN A 1 86 ? 7.205 -9.277 -4.011 1.00 95.44 86 GLN A N 1
ATOM 689 C CA . GLN A 1 86 ? 6.809 -9.866 -2.734 1.00 95.44 86 GLN A CA 1
ATOM 690 C C . GLN A 1 86 ? 7.471 -9.137 -1.565 1.00 95.44 86 GLN A C 1
ATOM 692 O O . GLN A 1 86 ? 6.781 -8.790 -0.608 1.00 95.44 86 GLN A O 1
ATOM 697 N N . ASP A 1 87 ? 8.769 -8.841 -1.669 1.00 94.00 87 ASP A N 1
ATOM 698 C CA . ASP A 1 87 ? 9.486 -8.094 -0.633 1.00 94.00 87 ASP A CA 1
ATOM 699 C C . ASP A 1 87 ? 8.948 -6.664 -0.520 1.00 94.00 87 ASP A C 1
ATOM 701 O O . ASP A 1 87 ? 8.699 -6.178 0.583 1.00 94.00 87 ASP A O 1
ATOM 705 N N . ALA A 1 88 ? 8.664 -6.020 -1.659 1.00 93.50 88 ALA A N 1
ATOM 706 C CA . ALA A 1 88 ? 8.041 -4.698 -1.689 1.00 93.50 88 ALA A CA 1
ATOM 707 C C . ALA A 1 88 ? 6.663 -4.690 -1.000 1.00 93.50 88 ALA A C 1
ATOM 709 O O . ALA A 1 88 ? 6.364 -3.794 -0.210 1.00 93.50 88 ALA A O 1
ATOM 710 N N . ILE A 1 89 ? 5.828 -5.701 -1.264 1.00 95.31 89 ILE A N 1
ATOM 711 C CA . ILE A 1 89 ? 4.520 -5.867 -0.617 1.00 95.31 89 ILE A CA 1
ATOM 712 C C . ILE A 1 89 ? 4.680 -6.101 0.892 1.00 95.31 89 ILE A C 1
ATOM 714 O O . ILE A 1 89 ? 4.020 -5.433 1.694 1.00 95.31 89 ILE A O 1
ATOM 718 N N . ALA A 1 90 ? 5.570 -7.013 1.293 1.00 95.31 90 ALA A N 1
ATOM 719 C CA . ALA A 1 90 ? 5.821 -7.334 2.694 1.00 95.31 90 ALA A CA 1
ATOM 720 C C . ALA A 1 90 ? 6.303 -6.102 3.474 1.00 95.31 90 ALA A C 1
ATOM 722 O O . ALA A 1 90 ? 5.783 -5.817 4.561 1.00 95.31 90 ALA A O 1
ATOM 723 N N . GLN A 1 91 ? 7.221 -5.326 2.890 1.00 94.06 91 GLN A N 1
ATOM 724 C CA . GLN A 1 91 ? 7.661 -4.060 3.460 1.00 94.06 91 GLN A CA 1
ATOM 725 C C . GLN A 1 91 ? 6.514 -3.053 3.539 1.00 94.06 91 GLN A C 1
ATOM 727 O O . GLN A 1 91 ? 6.356 -2.396 4.568 1.00 94.06 91 GLN A O 1
ATOM 732 N N . GLY A 1 92 ? 5.689 -2.941 2.497 1.00 94.25 92 GLY A N 1
ATOM 733 C CA . GLY A 1 92 ? 4.531 -2.051 2.495 1.00 94.25 92 GLY A CA 1
ATOM 734 C C . GLY A 1 92 ? 3.578 -2.325 3.655 1.00 94.25 92 GLY A C 1
ATOM 735 O O . GLY A 1 92 ? 3.195 -1.409 4.386 1.00 94.25 92 GLY A O 1
ATOM 736 N N . PHE A 1 93 ? 3.264 -3.598 3.902 1.00 95.88 93 PHE A N 1
ATOM 737 C CA . PHE A 1 93 ? 2.451 -3.990 5.052 1.00 95.88 93 PHE A CA 1
ATOM 738 C C . PHE A 1 93 ? 3.158 -3.777 6.390 1.00 95.88 93 PHE A C 1
ATOM 740 O O . PHE A 1 93 ? 2.502 -3.462 7.383 1.00 95.88 93 PHE A O 1
ATOM 747 N N . HIS A 1 94 ? 4.476 -3.963 6.463 1.00 95.31 94 HIS A N 1
ATOM 748 C CA . HIS A 1 94 ? 5.237 -3.657 7.674 1.00 95.31 94 HIS A CA 1
ATOM 749 C C . HIS A 1 94 ? 5.202 -2.154 7.995 1.00 95.31 94 HIS A C 1
ATOM 751 O O . HIS A 1 94 ? 4.871 -1.775 9.118 1.00 95.31 94 HIS A O 1
ATOM 757 N N . ALA A 1 95 ? 5.451 -1.298 7.002 1.00 93.25 95 ALA A N 1
ATOM 758 C CA . ALA A 1 95 ? 5.412 0.154 7.141 1.00 93.25 95 ALA A CA 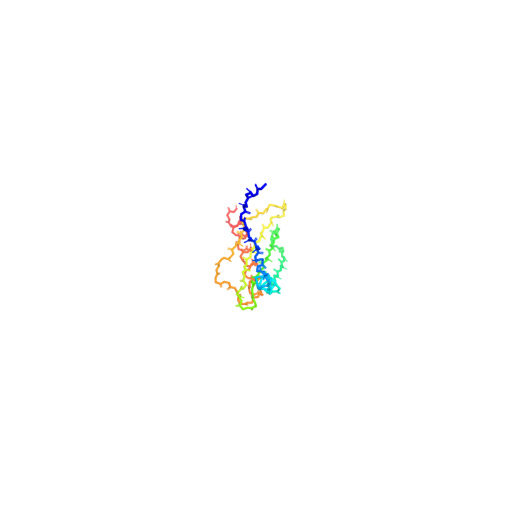1
ATOM 759 C C . ALA A 1 95 ? 4.011 0.659 7.526 1.00 93.25 95 ALA A C 1
ATOM 761 O O . ALA A 1 95 ? 3.883 1.466 8.446 1.00 93.25 95 ALA A O 1
ATOM 762 N N . GLY A 1 96 ? 2.959 0.134 6.884 1.00 93.88 96 GLY A N 1
ATOM 763 C CA . GLY A 1 96 ? 1.574 0.466 7.222 1.00 93.88 96 GLY A CA 1
ATOM 764 C C . GLY A 1 96 ? 1.212 0.091 8.661 1.00 93.88 96 GLY A C 1
ATOM 765 O O . GLY A 1 96 ? 0.642 0.907 9.380 1.00 93.88 96 GLY A O 1
ATOM 766 N N . ARG A 1 97 ? 1.607 -1.105 9.120 1.00 95.19 97 ARG A N 1
ATOM 767 C CA . ARG A 1 97 ? 1.393 -1.531 10.514 1.00 95.19 97 ARG A CA 1
ATOM 768 C C . ARG A 1 97 ? 2.136 -0.644 11.505 1.00 95.19 97 ARG A C 1
ATOM 770 O O . ARG A 1 97 ? 1.521 -0.186 12.456 1.00 95.19 97 ARG A O 1
ATOM 777 N N . LYS A 1 98 ? 3.403 -0.317 11.236 1.00 93.44 98 LYS A N 1
ATOM 778 C CA . LYS A 1 98 ? 4.195 0.580 12.088 1.00 93.44 98 LYS A CA 1
ATOM 779 C C . LYS A 1 98 ? 3.559 1.968 12.221 1.00 93.44 98 LYS A C 1
ATOM 781 O O . LYS A 1 98 ? 3.552 2.529 13.311 1.00 93.44 98 LYS A O 1
ATOM 786 N N . LEU A 1 99 ? 3.008 2.512 11.132 1.00 91.12 99 LEU A N 1
ATOM 787 C CA . LEU A 1 99 ? 2.277 3.784 11.160 1.00 91.12 99 LEU A CA 1
ATOM 788 C C . LEU A 1 99 ? 1.017 3.703 12.033 1.00 91.12 99 LEU A C 1
ATOM 790 O O . LEU A 1 99 ? 0.687 4.665 12.723 1.00 91.12 99 LEU A O 1
ATOM 794 N N . ILE A 1 100 ? 0.300 2.580 11.987 1.00 91.62 100 ILE A N 1
ATOM 795 C CA . ILE A 1 100 ? -0.884 2.348 12.820 1.00 91.62 100 ILE A CA 1
ATOM 796 C C . ILE A 1 100 ? -0.471 2.203 14.286 1.00 91.62 100 ILE A C 1
ATOM 798 O O . ILE A 1 100 ? -1.005 2.908 15.132 1.00 91.62 100 ILE A O 1
ATOM 802 N N . ASP A 1 101 ? 0.507 1.349 14.588 1.00 92.88 101 ASP A N 1
ATOM 803 C CA . ASP A 1 101 ? 0.975 1.109 15.956 1.00 92.88 101 ASP A CA 1
ATOM 804 C C . ASP A 1 101 ? 1.458 2.410 16.623 1.00 92.88 101 ASP A C 1
ATOM 806 O O . ASP A 1 101 ? 1.059 2.700 17.749 1.00 92.88 101 ASP A O 1
ATOM 810 N N . ALA A 1 102 ? 2.197 3.260 15.898 1.00 89.62 102 ALA A N 1
ATOM 811 C CA . ALA A 1 102 ? 2.652 4.558 16.400 1.00 89.62 102 ALA A CA 1
ATOM 812 C C . ALA A 1 102 ? 1.504 5.508 16.802 1.00 89.62 102 ALA A C 1
ATOM 814 O O . ALA A 1 102 ? 1.685 6.336 17.688 1.00 89.62 102 ALA A O 1
ATOM 815 N N . GLN A 1 103 ? 0.321 5.404 16.185 1.00 84.88 103 GLN A N 1
ATOM 816 C CA . GLN A 1 103 ? -0.845 6.208 16.580 1.00 84.88 103 GLN A CA 1
ATOM 817 C C . GLN A 1 103 ? -1.436 5.751 17.918 1.00 84.88 103 GLN A C 1
ATOM 819 O O . GLN A 1 103 ? -1.936 6.583 18.667 1.00 84.88 103 GLN A O 1
ATOM 824 N N . PHE A 1 104 ? -1.354 4.453 18.223 1.00 83.88 104 PHE A N 1
ATOM 825 C CA . PHE A 1 104 ? -1.857 3.872 19.472 1.00 83.88 104 PHE A CA 1
ATOM 826 C C . PHE A 1 104 ? -0.863 3.975 20.635 1.00 83.88 104 PHE A C 1
ATOM 828 O O . PHE A 1 104 ? -1.265 3.902 21.788 1.00 83.88 104 PHE A O 1
ATOM 835 N N . GLU A 1 105 ? 0.432 4.133 20.362 1.00 82.31 105 GLU A N 1
ATOM 836 C CA . GLU A 1 105 ? 1.433 4.385 21.411 1.00 82.31 105 GLU A CA 1
ATOM 837 C C . GLU A 1 105 ? 1.401 5.834 21.927 1.00 82.31 105 GLU A C 1
ATOM 839 O O . GLU A 1 105 ? 1.902 6.115 23.013 1.00 82.31 105 GLU A O 1
ATOM 844 N N . MET A 1 106 ? 0.814 6.759 21.159 1.00 64.00 106 MET A N 1
ATOM 845 C CA . MET A 1 106 ? 0.690 8.179 21.515 1.00 64.00 106 MET A CA 1
ATOM 846 C C . MET A 1 106 ? -0.672 8.554 22.127 1.00 64.00 106 MET A C 1
ATOM 848 O O . MET A 1 106 ? -0.882 9.728 22.441 1.00 64.00 106 MET A O 1
ATOM 852 N N . SER A 1 107 ? -1.595 7.597 22.254 1.00 54.81 107 SER A N 1
ATOM 853 C CA . SER A 1 107 ? -2.948 7.770 22.806 1.00 54.81 107 SER A CA 1
ATOM 854 C C . SER A 1 107 ? -3.047 7.254 24.233 1.00 54.81 107 SER A C 1
ATOM 856 O O . SER A 1 107 ? -3.630 7.971 25.074 1.00 54.81 107 SER A O 1
#

Foldseek 3Di:
DDDDDDDDDDDPPPPDPPPVVVVVVVQVVAKDKDWDWDDDPQKIKIKIWIARHPPGAIWIKIWIAHNVGDIDDIDGDPPRHHPDVVVRVVVSVVVRVVVVVVVVVVD

Sequence (107 aa):
MKSALLQSSRGVLAVPSKLTDARTRDRLMSRQSRFETTTYRDHEIRVRVERAAPDANWTLQVDVYALGGQRQPRIDDQGPGWETYQDAIAQGFHAGRKLIDAQFEMS